Protein AF-A0A369CL70-F1 (afdb_monomer)

InterPro domains:
  IPR011922 Cell division protein FtsL [MF_00910] (27-110)
  IPR011922 Cell division protein FtsL [PF04999] (31-111)
  IPR011922 Cell division protein FtsL [PTHR37479] (31-111)
  IPR011922 Cell division protein FtsL [TIGR02209] (33-110)

Organism: NCBI:txid547122

Foldseek 3Di:
DDDDPDDDDDPPPDPPPPPPPPCDPVNVVVVVVVVVVVVVVVVVVVVVVVVVVVVVVVVVVVVVVVVVVVVVVVVVVVVCVVVPDPDPVVVCCCVVVVDDDDDPVPDDDDDD

Radius of gyration: 47.5 Å; Cα contacts (8 Å, |Δi|>4): 8; chains: 1; bounding box: 101×62×121 Å

Mean predicted aligned error: 17.78 Å

Structure (mmCIF, N/CA/C/O backbone):
data_AF-A0A369CL70-F1
#
_entry.id   AF-A0A369CL70-F1
#
loop_
_atom_site.group_PDB
_atom_site.id
_atom_site.type_symbol
_atom_site.label_atom_id
_atom_site.label_alt_id
_atom_site.label_comp_id
_atom_site.label_asym_id
_atom_site.label_entity_id
_atom_site.label_seq_id
_atom_site.pdbx_PDB_ins_code
_atom_site.Cartn_x
_atom_site.Cartn_y
_atom_site.Cartn_z
_atom_site.occupancy
_atom_site.B_iso_or_equiv
_atom_site.auth_seq_id
_atom_site.auth_comp_id
_atom_site.auth_asym_id
_atom_site.auth_atom_id
_atom_site.pdbx_PDB_model_num
ATOM 1 N N . MET A 1 1 ? 69.155 44.395 -52.660 1.00 48.06 1 MET A N 1
ATOM 2 C CA . MET A 1 1 ? 69.197 44.007 -51.232 1.00 48.06 1 MET A CA 1
ATOM 3 C C . MET A 1 1 ? 67.823 44.271 -50.636 1.00 48.06 1 MET A C 1
ATOM 5 O O . MET A 1 1 ? 67.366 45.396 -50.705 1.00 48.06 1 MET A O 1
ATOM 9 N N . SER A 1 2 ? 67.074 43.197 -50.362 1.00 53.25 2 SER A N 1
ATOM 10 C CA . SER A 1 2 ? 66.634 42.803 -49.006 1.00 53.25 2 SER A CA 1
ATOM 11 C C . SER A 1 2 ? 65.573 43.763 -48.443 1.00 53.25 2 SER A C 1
ATOM 13 O O . SER A 1 2 ? 65.897 44.876 -48.062 1.00 53.25 2 SER A O 1
ATOM 15 N N . GLY A 1 3 ? 64.278 43.449 -48.519 1.00 56.53 3 GLY A N 1
ATOM 16 C CA . GLY A 1 3 ? 63.631 42.458 -47.648 1.00 56.53 3 GLY A CA 1
ATOM 17 C C . GLY A 1 3 ? 63.265 43.132 -46.317 1.00 56.53 3 GLY A C 1
ATOM 18 O O . GLY A 1 3 ? 64.143 43.356 -45.495 1.00 56.53 3 GLY A O 1
ATOM 19 N N . ARG A 1 4 ? 62.015 43.555 -46.108 1.00 62.41 4 ARG A N 1
ATOM 20 C CA . ARG A 1 4 ? 61.068 42.840 -45.236 1.00 62.41 4 ARG A CA 1
ATOM 21 C C . ARG A 1 4 ? 59.677 43.462 -45.348 1.00 62.41 4 ARG A C 1
ATOM 23 O O . ARG A 1 4 ? 59.490 44.625 -45.010 1.00 62.41 4 ARG A O 1
ATOM 30 N N . GLY A 1 5 ? 58.717 42.669 -45.808 1.00 62.69 5 GLY A N 1
ATOM 31 C CA . GLY A 1 5 ? 57.318 42.838 -45.446 1.00 62.69 5 GLY A CA 1
ATOM 32 C C . GLY A 1 5 ? 57.079 41.966 -44.223 1.00 62.69 5 GLY A C 1
ATOM 33 O O . GLY A 1 5 ? 56.971 40.750 -44.360 1.00 62.69 5 GLY A O 1
ATOM 34 N N . ASP A 1 6 ? 57.057 42.569 -43.040 1.00 64.38 6 ASP A N 1
ATOM 35 C CA . ASP A 1 6 ? 56.753 41.859 -41.802 1.00 64.38 6 ASP A CA 1
ATOM 36 C C . ASP A 1 6 ? 55.231 41.855 -41.614 1.00 64.38 6 ASP A C 1
ATOM 38 O O . ASP A 1 6 ? 54.635 42.756 -41.028 1.00 64.38 6 ASP A O 1
ATOM 42 N N . THR A 1 7 ? 54.576 40.851 -42.195 1.00 70.00 7 THR A N 1
ATOM 43 C CA . THR A 1 7 ? 53.166 40.537 -41.937 1.00 70.00 7 THR A CA 1
ATOM 44 C C . THR A 1 7 ? 52.999 39.954 -40.526 1.00 70.00 7 THR A C 1
ATOM 46 O O . THR A 1 7 ? 53.802 39.102 -40.134 1.00 70.00 7 THR A O 1
ATOM 49 N N . PRO A 1 8 ? 51.961 40.348 -39.764 1.00 69.56 8 PRO A N 1
ATOM 50 C CA . PRO A 1 8 ? 51.717 39.829 -38.419 1.00 69.56 8 PRO A CA 1
ATOM 51 C C . PRO A 1 8 ? 51.374 38.327 -38.434 1.00 69.56 8 PRO A C 1
ATOM 53 O O . PRO A 1 8 ? 50.859 37.816 -39.433 1.00 69.56 8 PRO A O 1
ATOM 56 N N . PRO A 1 9 ? 51.633 37.594 -37.334 1.00 69.44 9 PRO A N 1
ATOM 57 C CA . PRO A 1 9 ? 51.452 36.151 -37.297 1.00 69.44 9 PRO A CA 1
ATOM 58 C C . PRO A 1 9 ? 49.972 35.774 -37.401 1.00 69.44 9 PRO A C 1
ATOM 60 O O . PRO A 1 9 ? 49.147 36.115 -36.553 1.00 69.44 9 PRO A O 1
ATOM 63 N N . HIS A 1 10 ? 49.658 34.999 -38.436 1.00 70.12 10 HIS A N 1
ATOM 64 C CA . HIS A 1 10 ? 48.396 34.290 -38.565 1.00 70.12 10 HIS A CA 1
ATOM 65 C C . HIS A 1 10 ? 48.257 33.298 -37.406 1.00 70.12 10 HIS A C 1
ATOM 67 O O . HIS A 1 10 ? 48.919 32.257 -37.365 1.00 70.12 10 HIS A O 1
ATOM 73 N N . VAL A 1 11 ? 47.380 33.628 -36.459 1.00 68.12 11 VAL A N 1
ATOM 74 C CA . VAL A 1 11 ? 46.864 32.703 -35.449 1.00 68.12 11 VAL A CA 1
ATOM 75 C C . VAL A 1 11 ? 46.241 31.513 -36.171 1.00 68.12 11 VAL A C 1
ATOM 77 O O . VAL A 1 11 ? 45.159 31.588 -36.751 1.00 68.12 11 VAL A O 1
ATOM 80 N N . ARG A 1 12 ? 46.979 30.403 -36.181 1.00 68.31 12 ARG A N 1
ATOM 81 C CA . ARG A 1 12 ? 46.560 29.138 -36.770 1.00 68.31 12 ARG A CA 1
ATOM 82 C C . ARG A 1 12 ? 45.488 28.547 -35.857 1.00 68.31 12 ARG A C 1
ATOM 84 O O . ARG A 1 12 ? 45.800 27.904 -34.858 1.00 68.31 12 ARG A O 1
ATOM 91 N N . GLY A 1 13 ? 44.223 28.814 -36.175 1.00 65.62 13 GLY A N 1
ATOM 92 C CA . GLY A 1 13 ? 43.094 28.132 -35.559 1.00 65.62 13 GLY A CA 1
ATOM 93 C C . GLY A 1 13 ? 43.264 26.630 -35.757 1.00 65.62 13 GLY A C 1
ATOM 94 O O . GLY A 1 13 ? 43.203 26.137 -36.882 1.00 65.62 13 GLY A O 1
ATOM 95 N N . ALA A 1 14 ? 43.540 25.908 -34.674 1.00 69.69 14 ALA A N 1
ATOM 96 C CA . ALA A 1 14 ? 43.502 24.459 -34.695 1.00 69.69 14 ALA A CA 1
ATOM 97 C C . ALA A 1 14 ? 42.069 24.033 -35.053 1.00 69.69 14 ALA A C 1
ATOM 99 O O . ALA A 1 14 ? 41.127 24.508 -34.406 1.00 69.69 14 ALA A O 1
ATOM 100 N N . PRO A 1 15 ? 41.862 23.148 -36.040 1.00 61.56 15 PRO A N 1
ATOM 101 C CA . PRO A 1 15 ? 40.566 22.527 -36.209 1.00 61.56 15 PRO A CA 1
ATOM 102 C C . PRO A 1 15 ? 40.318 21.687 -34.955 1.00 61.56 15 PRO A C 1
ATOM 104 O O . PRO A 1 15 ? 40.920 20.630 -34.765 1.00 61.56 15 PRO A O 1
ATOM 107 N N . ARG A 1 16 ? 39.446 22.173 -34.061 1.00 65.12 16 ARG A N 1
ATOM 108 C CA . ARG A 1 16 ? 38.798 21.322 -33.064 1.00 65.12 16 ARG A CA 1
ATOM 109 C C . ARG A 1 16 ? 38.035 20.284 -33.869 1.00 65.12 16 ARG A C 1
ATOM 111 O O . ARG A 1 16 ? 36.936 20.551 -34.343 1.00 65.12 16 ARG A O 1
ATOM 118 N N . ALA A 1 17 ? 38.656 19.126 -34.067 1.00 61.62 17 ALA A N 1
ATOM 119 C CA . ALA A 1 17 ? 37.975 17.936 -34.519 1.00 61.62 17 ALA A CA 1
ATOM 120 C C . ALA A 1 17 ? 36.868 17.678 -33.497 1.00 61.62 17 ALA A C 1
ATOM 122 O O . ALA A 1 17 ? 37.105 17.135 -32.417 1.00 61.62 17 ALA A O 1
ATOM 123 N N . ALA A 1 18 ? 35.664 18.148 -33.816 1.00 61.09 18 ALA A N 1
ATOM 124 C CA . ALA A 1 18 ? 34.450 17.632 -33.242 1.00 61.09 18 ALA A CA 1
ATOM 125 C C . ALA A 1 18 ? 34.475 16.148 -33.596 1.00 61.09 18 ALA A C 1
ATOM 127 O O . ALA A 1 18 ? 34.149 15.760 -34.717 1.00 61.09 18 ALA A O 1
ATOM 128 N N . ARG A 1 19 ? 34.987 15.327 -32.673 1.00 66.25 19 ARG A N 1
ATOM 129 C CA . ARG A 1 19 ? 34.752 13.892 -32.690 1.00 66.25 19 ARG A CA 1
ATOM 130 C C . ARG A 1 19 ? 33.240 13.776 -32.671 1.00 66.25 19 ARG A C 1
ATOM 132 O O . ARG A 1 19 ? 32.620 13.951 -31.625 1.00 66.25 19 ARG A O 1
ATOM 139 N N . GLY A 1 20 ? 32.661 13.600 -33.859 1.00 59.81 20 GLY A N 1
ATOM 140 C CA . GLY A 1 20 ? 31.275 13.210 -33.998 1.00 59.81 20 GLY A CA 1
ATOM 141 C C . GLY A 1 20 ? 31.072 12.053 -33.040 1.00 59.81 20 GLY A C 1
ATOM 142 O O . GLY A 1 20 ? 31.939 11.181 -32.938 1.00 59.81 20 GLY A O 1
ATOM 143 N N . ILE A 1 21 ? 29.990 12.117 -32.275 1.00 65.88 21 ILE A N 1
ATOM 144 C CA . ILE A 1 21 ? 29.593 11.069 -31.347 1.00 65.88 21 ILE A CA 1
ATOM 145 C C . ILE A 1 21 ? 29.226 9.858 -32.212 1.00 65.88 21 ILE A C 1
ATOM 147 O O . ILE A 1 21 ? 28.065 9.609 -32.516 1.00 65.88 21 ILE A O 1
ATOM 151 N N . GLY A 1 22 ? 30.232 9.160 -32.726 1.00 61.12 22 GLY A N 1
ATOM 152 C CA . GLY A 1 22 ? 30.067 7.910 -33.431 1.00 61.12 22 GLY A CA 1
ATOM 153 C C . GLY A 1 22 ? 29.794 6.872 -32.369 1.00 61.12 22 GLY A C 1
ATOM 154 O O . GLY A 1 22 ? 30.733 6.211 -31.941 1.00 61.12 22 GLY A O 1
ATOM 155 N N . LEU A 1 23 ? 28.540 6.780 -31.907 1.00 67.31 23 LEU A N 1
ATOM 156 C CA . LEU A 1 23 ? 28.125 5.675 -31.053 1.00 67.31 23 LEU A CA 1
ATOM 157 C C . LEU A 1 23 ? 28.437 4.393 -31.814 1.00 67.31 23 LEU A C 1
ATOM 159 O O . LEU A 1 23 ? 27.826 4.086 -32.843 1.00 67.31 23 LEU A O 1
ATOM 163 N N . THR A 1 24 ? 29.408 3.643 -31.313 1.00 83.44 24 THR A N 1
ATOM 164 C CA . THR A 1 24 ? 29.634 2.293 -31.804 1.00 83.44 24 THR A CA 1
ATOM 165 C C . THR A 1 24 ? 28.385 1.464 -31.485 1.00 83.44 24 THR A C 1
ATOM 167 O O . THR A 1 24 ? 27.704 1.700 -30.484 1.00 83.44 24 THR A O 1
ATOM 170 N N . ARG A 1 25 ? 28.032 0.484 -32.332 1.00 84.88 25 ARG A N 1
ATOM 171 C CA . ARG A 1 25 ? 26.818 -0.338 -32.119 1.00 84.88 25 ARG A CA 1
ATOM 172 C C . ARG A 1 25 ? 26.774 -0.962 -30.714 1.00 84.88 25 ARG A C 1
ATOM 174 O O . ARG A 1 25 ? 25.694 -1.107 -30.155 1.00 84.88 25 ARG A O 1
ATOM 181 N N . ALA A 1 26 ? 27.936 -1.277 -30.139 1.00 85.12 26 ALA A N 1
ATOM 182 C CA . ALA A 1 26 ? 28.068 -1.797 -28.781 1.00 85.12 26 ALA A CA 1
ATOM 183 C C . ALA A 1 26 ? 27.656 -0.777 -27.699 1.00 85.12 26 ALA A C 1
ATOM 185 O O . ALA A 1 26 ? 26.926 -1.132 -26.776 1.00 85.12 26 ALA A O 1
ATOM 186 N N . GLU A 1 27 ? 28.052 0.492 -27.831 1.00 88.75 27 GLU A N 1
ATOM 187 C CA . GLU A 1 27 ? 27.660 1.558 -26.896 1.00 88.75 27 GLU A CA 1
ATOM 188 C C . GLU A 1 27 ? 26.156 1.832 -26.957 1.00 88.75 27 GLU A C 1
ATOM 190 O O . GLU A 1 27 ? 25.510 1.967 -25.919 1.00 88.75 27 GLU A O 1
ATOM 195 N N . ALA A 1 28 ? 25.575 1.842 -28.161 1.00 89.12 28 ALA A N 1
ATOM 196 C CA . ALA A 1 28 ? 24.135 2.023 -28.333 1.00 89.12 28 ALA A CA 1
ATOM 197 C C . ALA A 1 28 ? 23.327 0.897 -27.661 1.00 89.12 28 ALA A C 1
ATOM 199 O O . ALA A 1 28 ? 22.310 1.165 -27.016 1.00 89.12 28 ALA A O 1
ATOM 200 N N . ILE A 1 29 ? 23.795 -0.354 -27.746 1.00 93.75 29 ILE A N 1
ATOM 201 C CA . ILE A 1 29 ? 23.169 -1.489 -27.051 1.00 93.75 29 ILE A CA 1
ATOM 202 C C . ILE A 1 29 ? 23.279 -1.305 -25.535 1.00 93.75 29 ILE A C 1
ATOM 204 O O . ILE A 1 29 ? 22.276 -1.440 -24.836 1.00 93.75 29 ILE A O 1
ATOM 208 N N . GLY A 1 30 ? 24.460 -0.937 -25.029 1.00 95.81 30 GLY A N 1
ATOM 209 C CA . GLY A 1 30 ? 24.680 -0.705 -23.600 1.00 95.81 30 GLY A CA 1
ATOM 210 C C . GLY A 1 30 ? 23.754 0.369 -23.022 1.00 95.81 30 GLY A C 1
ATOM 211 O O . GLY A 1 30 ? 23.095 0.137 -22.008 1.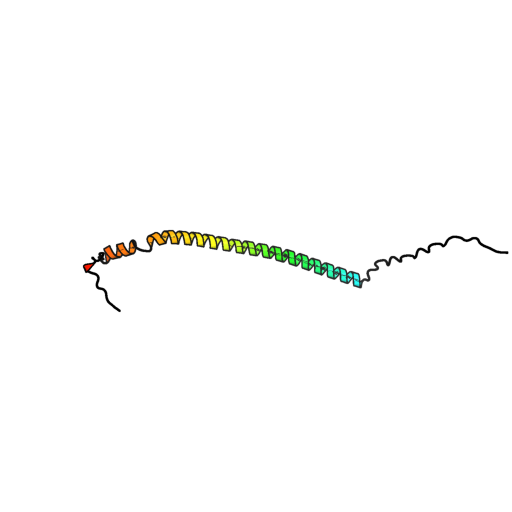00 95.81 30 GLY A O 1
ATOM 212 N N . VAL A 1 31 ? 23.632 1.512 -23.704 1.00 94.75 31 VAL A N 1
ATOM 213 C CA . VAL A 1 31 ? 22.716 2.595 -23.308 1.00 94.75 31 VAL A CA 1
ATOM 214 C C . VAL A 1 31 ? 21.265 2.123 -23.330 1.00 94.75 31 VAL A C 1
ATOM 216 O O . VAL A 1 31 ? 20.526 2.392 -22.387 1.00 94.75 31 VAL A O 1
ATOM 219 N N . THR A 1 32 ? 20.859 1.382 -24.363 1.00 95.56 32 THR A N 1
ATOM 220 C CA . THR A 1 32 ? 19.485 0.866 -24.476 1.00 95.56 32 THR A CA 1
ATOM 221 C C . THR A 1 32 ? 19.146 -0.092 -23.333 1.00 95.56 32 THR A C 1
ATOM 223 O O . THR A 1 32 ? 18.078 0.016 -22.733 1.00 95.56 32 THR A O 1
ATOM 226 N N . VAL A 1 33 ? 20.066 -0.997 -22.985 1.00 97.06 33 V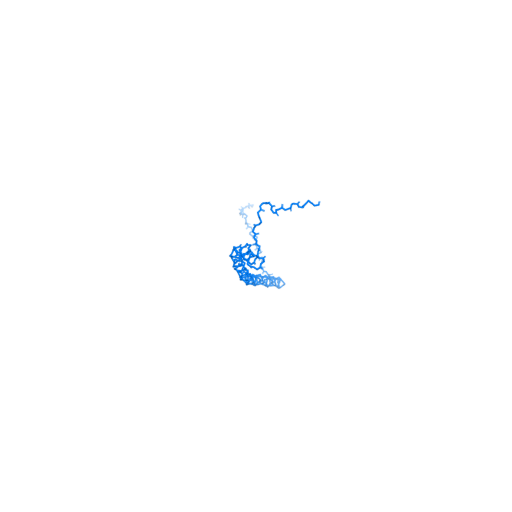AL A N 1
ATOM 227 C CA . VAL A 1 33 ? 19.896 -1.944 -21.873 1.00 97.06 33 VAL A CA 1
ATOM 228 C C . VAL A 1 33 ? 19.795 -1.209 -20.538 1.00 97.06 33 VAL A C 1
ATOM 230 O O . VAL A 1 33 ? 18.894 -1.499 -19.752 1.00 97.06 33 VAL A O 1
ATOM 233 N N . LEU A 1 34 ? 20.659 -0.219 -20.293 1.00 97.69 34 LEU A N 1
ATOM 234 C CA . LEU A 1 34 ? 20.598 0.616 -19.088 1.00 97.69 34 LEU A CA 1
ATOM 235 C C . LEU A 1 34 ? 19.275 1.382 -18.982 1.00 97.69 34 LEU A C 1
ATOM 237 O O . LEU A 1 34 ? 18.680 1.430 -17.906 1.00 97.69 34 LEU A O 1
ATOM 241 N N . LEU A 1 35 ? 18.787 1.938 -20.093 1.00 97.88 35 LEU A N 1
ATOM 242 C CA . LEU A 1 35 ? 17.487 2.608 -20.152 1.00 97.88 35 LEU A CA 1
ATOM 243 C C . LEU A 1 35 ? 16.348 1.643 -19.816 1.00 97.88 35 LEU A C 1
ATOM 245 O O . LEU A 1 35 ? 15.484 1.973 -19.006 1.00 97.88 35 LEU A O 1
ATOM 249 N N . ALA A 1 36 ? 16.369 0.436 -20.383 1.00 98.12 36 ALA A N 1
ATOM 250 C CA . ALA A 1 36 ? 15.376 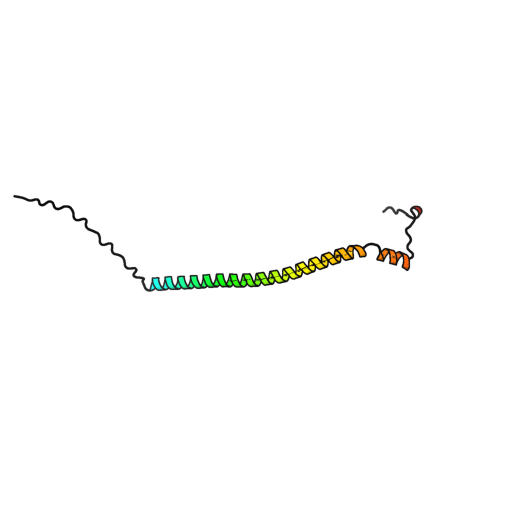-0.589 -20.087 1.00 98.12 36 ALA A CA 1
ATOM 251 C C . ALA A 1 36 ? 15.397 -0.991 -18.602 1.00 98.12 36 ALA A C 1
ATOM 253 O O . ALA A 1 36 ? 14.348 -1.020 -17.962 1.00 98.12 36 ALA A O 1
ATOM 254 N N . LEU A 1 37 ? 16.581 -1.226 -18.028 1.00 98.25 37 LEU A N 1
ATOM 255 C CA . LEU A 1 37 ? 16.758 -1.517 -16.599 1.00 98.25 37 LEU A CA 1
ATOM 256 C C . LEU A 1 37 ? 16.215 -0.392 -15.712 1.00 98.25 37 LEU A C 1
ATOM 258 O O . LEU A 1 37 ? 15.523 -0.659 -14.729 1.00 98.25 37 LEU A O 1
ATOM 262 N N . LEU A 1 38 ? 16.491 0.864 -16.070 1.00 98.12 38 LEU A N 1
ATOM 263 C CA . LEU A 1 38 ? 15.998 2.026 -15.337 1.00 98.12 38 LEU A CA 1
ATOM 264 C C . LEU A 1 38 ? 14.468 2.107 -15.373 1.00 98.12 38 LEU A C 1
ATOM 266 O O . LEU A 1 38 ? 13.846 2.337 -14.338 1.00 98.12 38 LEU A O 1
ATOM 270 N N . LEU A 1 39 ? 13.857 1.882 -16.539 1.00 98.19 39 LEU A N 1
ATOM 271 C CA . LEU A 1 39 ? 12.401 1.879 -16.691 1.00 98.19 39 LEU A CA 1
ATOM 272 C C . LEU A 1 39 ? 11.752 0.753 -15.883 1.00 98.19 39 LEU A C 1
ATOM 274 O O . LEU A 1 39 ? 10.777 0.999 -15.174 1.00 98.19 39 LEU A O 1
ATOM 278 N N . VAL A 1 40 ? 12.314 -0.457 -15.937 1.00 98.12 40 VAL A N 1
ATOM 279 C CA . VAL A 1 40 ? 11.842 -1.601 -15.141 1.00 98.12 40 VAL A CA 1
ATOM 280 C C . VAL A 1 40 ? 11.941 -1.297 -13.647 1.00 98.12 40 VAL A C 1
ATOM 282 O O . VAL A 1 40 ? 10.984 -1.535 -12.912 1.00 98.12 40 VAL A O 1
ATOM 285 N N . SER A 1 41 ? 13.053 -0.711 -13.198 1.00 97.81 41 SER A N 1
ATOM 286 C CA . SER A 1 41 ? 13.229 -0.287 -11.806 1.00 97.81 41 SER A CA 1
ATOM 287 C C . SER A 1 41 ? 12.189 0.762 -11.397 1.00 97.81 41 SER A C 1
ATOM 289 O O . SER A 1 41 ? 11.504 0.599 -10.387 1.00 97.81 41 SER A O 1
ATOM 291 N N . ALA A 1 42 ? 11.989 1.800 -12.215 1.00 97.00 42 ALA A N 1
ATOM 292 C CA . ALA A 1 42 ? 11.023 2.862 -11.942 1.00 97.00 42 ALA A CA 1
ATOM 293 C C . ALA A 1 42 ? 9.581 2.332 -11.849 1.00 97.00 42 ALA A C 1
ATOM 295 O O . ALA A 1 42 ? 8.858 2.658 -10.903 1.00 97.00 42 ALA A O 1
ATOM 296 N N . LEU A 1 43 ? 9.177 1.471 -12.789 1.00 97.44 43 LEU A N 1
ATOM 297 C CA . LEU A 1 43 ? 7.878 0.792 -12.774 1.00 97.44 43 LEU A CA 1
ATOM 298 C C . LEU A 1 43 ? 7.732 -0.112 -11.546 1.00 97.44 43 LEU A C 1
ATOM 300 O O . LEU A 1 43 ? 6.694 -0.080 -10.886 1.00 97.44 43 LEU A O 1
ATOM 304 N N . GLY A 1 44 ? 8.776 -0.868 -11.200 1.00 96.75 44 GLY A N 1
ATOM 305 C CA . GLY A 1 44 ? 8.797 -1.730 -10.020 1.00 96.75 44 GLY A CA 1
ATOM 306 C C . GLY A 1 44 ? 8.596 -0.951 -8.719 1.00 96.75 44 GLY A C 1
ATOM 307 O O . GLY A 1 44 ? 7.766 -1.327 -7.891 1.00 96.75 44 GLY A O 1
ATOM 308 N N . VAL A 1 45 ? 9.286 0.181 -8.558 1.00 96.44 45 VAL A N 1
ATOM 309 C CA . VAL A 1 45 ? 9.125 1.065 -7.392 1.00 96.44 45 VAL A CA 1
ATOM 310 C C . VAL A 1 45 ? 7.716 1.660 -7.338 1.00 96.44 45 VAL A C 1
ATOM 312 O O . VAL A 1 45 ? 7.086 1.654 -6.278 1.00 96.44 45 VAL A O 1
ATOM 315 N N . ALA A 1 46 ? 7.191 2.144 -8.467 1.00 95.06 46 ALA A N 1
ATOM 316 C CA . ALA A 1 46 ?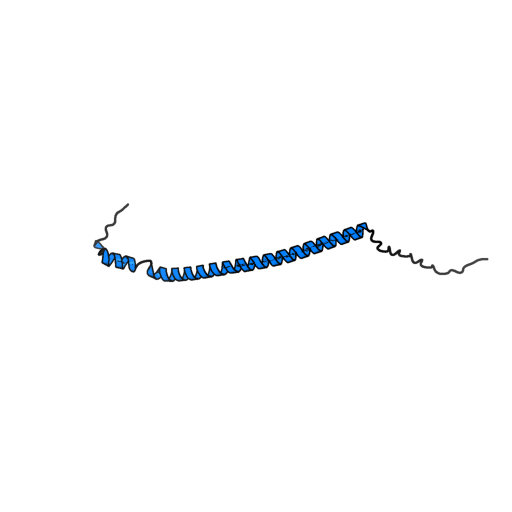 5.839 2.697 -8.536 1.00 95.06 46 ALA A CA 1
ATOM 317 C C . ALA A 1 46 ? 4.772 1.648 -8.178 1.00 95.06 46 ALA A C 1
ATOM 319 O O . ALA A 1 46 ? 3.862 1.929 -7.392 1.00 95.06 46 ALA A O 1
ATOM 320 N N . TYR A 1 47 ? 4.920 0.428 -8.698 1.00 95.19 47 TYR A N 1
ATOM 321 C CA . TYR A 1 47 ? 4.036 -0.694 -8.401 1.00 95.19 47 TYR A CA 1
ATOM 322 C C . TYR A 1 47 ? 4.097 -1.088 -6.923 1.00 95.19 47 TYR A C 1
ATOM 324 O O . TYR A 1 47 ? 3.062 -1.152 -6.261 1.00 95.19 47 TYR A O 1
ATOM 332 N N . SER A 1 48 ? 5.306 -1.257 -6.378 1.00 92.50 48 SER A N 1
ATOM 333 C CA . SER A 1 48 ? 5.517 -1.561 -4.959 1.00 92.50 48 SER A CA 1
ATOM 334 C C . SER A 1 48 ? 4.854 -0.515 -4.058 1.00 92.50 48 SER A C 1
ATOM 336 O O . SER A 1 48 ? 4.119 -0.854 -3.130 1.00 92.50 48 SER A O 1
ATOM 338 N N . LYS A 1 49 ? 4.995 0.773 -4.392 1.00 92.88 49 LYS A N 1
ATOM 339 C CA . LYS A 1 49 ? 4.346 1.862 -3.654 1.00 92.88 49 LYS A CA 1
ATOM 340 C C . LYS A 1 49 ? 2.818 1.807 -3.734 1.00 92.88 49 LYS A C 1
ATOM 342 O O . LYS A 1 49 ? 2.149 2.091 -2.739 1.00 92.88 49 LYS A O 1
ATOM 347 N N . HIS A 1 50 ? 2.255 1.454 -4.891 1.00 92.31 50 HIS A N 1
ATOM 348 C CA . HIS A 1 50 ? 0.807 1.305 -5.049 1.00 92.31 50 HIS A CA 1
ATOM 349 C C . HIS A 1 50 ? 0.260 0.145 -4.208 1.00 92.31 50 HIS A C 1
ATOM 351 O O . HIS A 1 50 ? -0.711 0.324 -3.471 1.00 92.31 50 HIS A O 1
ATOM 357 N N . VAL A 1 51 ? 0.915 -1.017 -4.271 1.00 91.25 51 VAL A N 1
ATOM 358 C CA . VAL A 1 51 ? 0.554 -2.205 -3.484 1.00 91.25 51 VAL A CA 1
ATOM 359 C C . VAL A 1 51 ? 0.666 -1.908 -1.991 1.00 91.25 51 VAL A C 1
ATOM 361 O O . VAL A 1 51 ? -0.284 -2.137 -1.248 1.00 91.25 51 VAL A O 1
ATOM 364 N N . SER A 1 52 ? 1.771 -1.299 -1.561 1.00 89.19 52 SER A N 1
ATOM 365 C CA . SER A 1 52 ? 1.993 -0.929 -0.162 1.00 89.19 52 SER A CA 1
ATOM 366 C C . SER A 1 52 ? 0.898 0.005 0.365 1.00 89.19 52 SER A C 1
ATOM 368 O O . SER A 1 52 ? 0.368 -0.216 1.452 1.00 89.19 52 SER A O 1
ATOM 370 N N . ARG A 1 53 ? 0.461 0.990 -0.436 1.00 90.75 53 ARG A N 1
ATOM 371 C CA . ARG A 1 53 ? -0.659 1.867 -0.064 1.00 90.75 53 ARG A CA 1
ATOM 372 C C . ARG A 1 53 ? -1.973 1.099 0.099 1.00 90.75 53 ARG A C 1
ATOM 374 O O . ARG A 1 53 ? -2.714 1.400 1.028 1.00 90.75 53 ARG A O 1
ATOM 381 N N . ARG A 1 54 ? -2.272 0.133 -0.778 1.00 91.31 54 ARG A N 1
ATOM 382 C CA . ARG A 1 54 ? -3.489 -0.691 -0.667 1.00 91.31 54 ARG A CA 1
ATOM 383 C C . ARG A 1 54 ? -3.487 -1.533 0.608 1.00 91.31 54 ARG A C 1
ATOM 385 O O . ARG A 1 54 ? -4.437 -1.434 1.376 1.00 91.31 54 ARG A O 1
ATOM 392 N N . LEU A 1 55 ? -2.404 -2.273 0.858 1.00 88.44 55 LEU A N 1
ATOM 393 C CA . LEU A 1 55 ? -2.266 -3.094 2.068 1.00 88.44 55 LEU A CA 1
ATOM 394 C C . LEU A 1 55 ? -2.350 -2.240 3.338 1.00 88.44 55 LEU A C 1
ATOM 396 O O . LEU A 1 55 ? -2.972 -2.637 4.317 1.00 88.44 55 LEU A O 1
ATOM 400 N N . PHE A 1 56 ? -1.764 -1.041 3.317 1.00 90.56 56 PHE A N 1
ATOM 401 C CA . PHE A 1 56 ? -1.832 -0.128 4.453 1.00 90.56 56 PHE A CA 1
ATOM 402 C C . PHE A 1 56 ? -3.265 0.332 4.750 1.00 90.56 56 PHE A C 1
ATOM 404 O O . PHE A 1 56 ? -3.661 0.391 5.911 1.00 90.56 56 PHE A O 1
ATOM 411 N N . VAL A 1 57 ? -4.060 0.642 3.720 1.00 92.12 57 VAL A N 1
ATOM 412 C CA . VAL A 1 57 ? -5.468 1.039 3.895 1.00 92.12 57 VAL A CA 1
ATOM 413 C C . VAL A 1 57 ? -6.299 -0.106 4.472 1.00 92.12 57 VAL A C 1
ATOM 415 O O . VAL A 1 57 ? -7.116 0.132 5.358 1.00 92.12 57 VAL A O 1
ATOM 418 N N . GLU A 1 58 ? -6.073 -1.332 4.005 1.00 91.06 58 GLU A N 1
ATOM 419 C CA . GLU A 1 58 ? -6.749 -2.524 4.521 1.00 91.06 58 GLU A CA 1
ATOM 420 C C . GLU A 1 58 ? -6.413 -2.769 5.996 1.00 91.06 58 GLU A C 1
ATOM 422 O O . GLU A 1 58 ? -7.317 -2.894 6.824 1.00 91.06 58 GLU A O 1
ATOM 427 N N . LEU A 1 59 ? -5.124 -2.713 6.346 1.00 93.88 59 LEU A N 1
ATOM 428 C CA . LEU A 1 59 ? -4.662 -2.825 7.729 1.00 93.88 59 LEU A CA 1
ATOM 429 C C . LEU A 1 59 ? -5.291 -1.749 8.624 1.00 93.88 59 LEU A C 1
ATOM 431 O O . LEU A 1 59 ? -5.792 -2.047 9.705 1.00 93.88 59 LEU A O 1
ATOM 435 N N . GLN A 1 60 ? -5.310 -0.499 8.159 1.00 90.69 60 GLN A N 1
ATOM 436 C CA . GLN A 1 60 ? -5.953 0.603 8.873 1.00 90.69 60 GLN A CA 1
ATOM 437 C C . GLN A 1 60 ? -7.461 0.378 9.052 1.00 90.69 60 GLN A C 1
ATOM 439 O O . GLN A 1 60 ? -8.028 0.827 10.042 1.00 90.69 60 GLN A O 1
ATOM 444 N N . GLY A 1 61 ? -8.129 -0.277 8.101 1.00 92.06 61 GLY A N 1
ATOM 445 C CA . GLY A 1 61 ? -9.539 -0.646 8.212 1.00 92.06 61 GLY A CA 1
ATOM 446 C C . GLY A 1 61 ? -9.784 -1.620 9.361 1.00 92.06 61 GLY A C 1
ATOM 447 O O . GLY A 1 61 ? -10.595 -1.331 10.238 1.00 92.06 61 GLY A O 1
ATOM 448 N N . LEU A 1 62 ? -9.038 -2.726 9.390 1.00 91.69 62 LEU A N 1
ATOM 449 C CA . LEU A 1 62 ? -9.126 -3.719 10.466 1.00 91.69 62 LEU A CA 1
ATOM 450 C C . LEU A 1 62 ? -8.792 -3.118 11.835 1.00 91.69 62 LEU A C 1
ATOM 452 O O . LEU A 1 62 ? -9.503 -3.380 12.803 1.00 91.69 62 LEU A O 1
A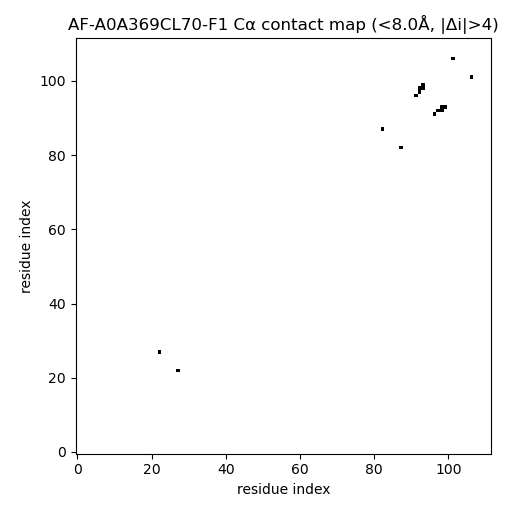TOM 456 N N . GLN A 1 63 ? -7.757 -2.278 11.907 1.00 92.00 63 GLN A N 1
ATOM 457 C CA . GLN A 1 63 ? -7.362 -1.634 13.158 1.00 92.00 63 GLN A CA 1
ATOM 458 C C . GLN A 1 63 ? -8.483 -0.753 13.721 1.00 92.00 63 GLN A C 1
ATOM 460 O O . GLN A 1 63 ? -8.790 -0.843 14.902 1.00 92.00 63 GLN A O 1
ATOM 465 N N . ARG A 1 64 ? -9.170 0.026 12.872 1.00 91.81 64 ARG A N 1
ATOM 466 C CA . ARG A 1 64 ? -10.304 0.855 13.317 1.00 91.81 64 ARG A CA 1
ATOM 467 C C . ARG A 1 64 ? -11.437 0.029 13.915 1.00 91.81 64 ARG A C 1
ATOM 469 O O . ARG A 1 64 ? -12.026 0.451 14.901 1.00 91.81 64 ARG A O 1
ATOM 476 N N . VAL A 1 65 ? -11.746 -1.127 13.326 1.00 91.12 65 VAL A N 1
ATOM 477 C CA . VAL A 1 65 ? -12.786 -2.022 13.858 1.00 91.12 65 VAL A CA 1
ATOM 478 C C . VAL A 1 65 ? -12.374 -2.560 15.225 1.00 91.12 65 VAL A C 1
ATOM 480 O O . VAL A 1 65 ? -13.180 -2.565 16.150 1.00 91.12 65 VAL A O 1
ATOM 483 N N . HIS A 1 66 ? -11.116 -2.981 15.366 1.00 92.25 66 HIS A N 1
ATOM 484 C CA . HIS A 1 66 ? -10.582 -3.443 16.644 1.00 92.25 66 HIS A CA 1
ATOM 485 C C . HIS A 1 66 ? -10.640 -2.352 17.724 1.00 92.25 66 HIS A C 1
ATOM 487 O O . HIS A 1 66 ? -11.056 -2.619 18.854 1.00 92.25 66 HIS A O 1
ATOM 493 N N . ASP A 1 67 ? -10.251 -1.125 17.379 1.00 90.06 67 ASP A N 1
ATOM 494 C CA . ASP A 1 67 ? -10.245 0.008 18.304 1.00 90.06 67 ASP A CA 1
ATOM 495 C C . ASP A 1 67 ? -11.676 0.357 18.756 1.00 90.06 67 ASP A C 1
ATOM 497 O O . ASP A 1 67 ? -11.918 0.479 19.955 1.00 90.06 67 ASP A O 1
ATOM 501 N N . GLN A 1 68 ? -12.646 0.389 17.831 1.00 93.19 68 GLN A N 1
ATOM 502 C CA . GLN A 1 68 ? -14.068 0.587 18.158 1.00 93.19 68 GLN A CA 1
ATOM 503 C C . GLN A 1 68 ? -14.593 -0.477 19.125 1.00 93.19 68 GLN A C 1
ATOM 505 O O . GLN A 1 68 ? -15.219 -0.153 20.131 1.00 93.19 68 GLN A O 1
ATOM 510 N N . LEU A 1 69 ? -14.299 -1.751 18.856 1.00 93.00 69 LEU A N 1
ATOM 511 C CA . LEU A 1 69 ? -14.734 -2.844 19.724 1.00 93.00 69 LEU A CA 1
ATOM 512 C C . LEU A 1 69 ? -14.106 -2.751 21.121 1.00 93.00 69 LEU A C 1
ATOM 514 O O . LEU A 1 69 ? -14.739 -3.108 22.112 1.00 93.00 69 LEU A O 1
ATOM 518 N N . SER A 1 70 ? -12.864 -2.270 21.200 1.00 88.88 70 SER A N 1
ATOM 519 C CA . SER A 1 70 ? -12.149 -2.075 22.463 1.00 88.88 70 SER A CA 1
ATOM 520 C C . SER A 1 70 ? -12.740 -0.924 23.278 1.00 88.88 70 SER A C 1
ATOM 522 O O . SER A 1 70 ? -12.858 -1.041 24.498 1.00 88.88 70 SER A O 1
ATOM 524 N N . GLU A 1 71 ? -13.144 0.164 22.619 1.00 90.31 71 GLU A N 1
ATOM 525 C CA . GLU A 1 71 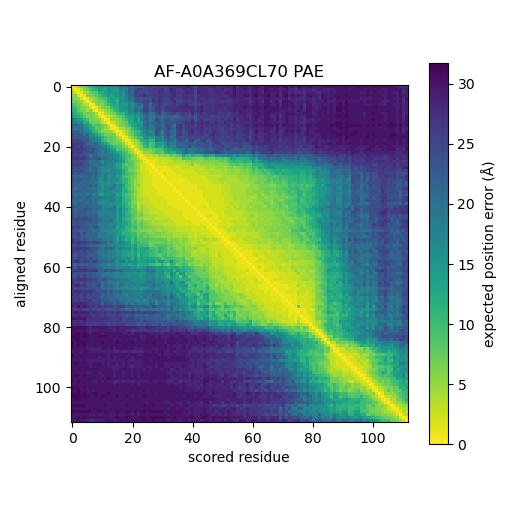? -13.865 1.272 23.252 1.00 90.31 71 GLU A CA 1
ATOM 526 C C . GLU A 1 71 ? -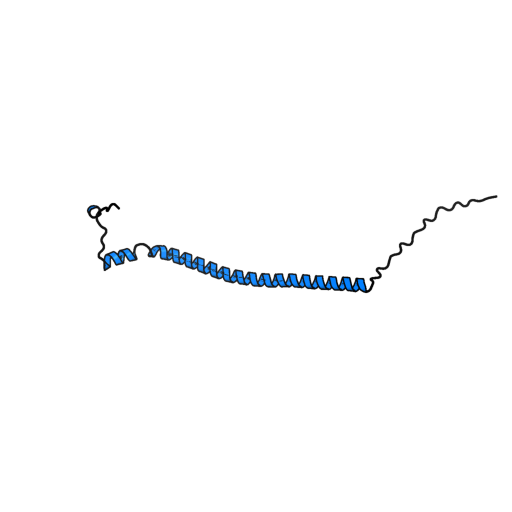15.226 0.819 23.789 1.00 90.31 71 GLU A C 1
ATOM 528 O O . GLU A 1 71 ? -15.526 1.045 24.964 1.00 90.31 71 GLU A O 1
ATOM 533 N N . ASP A 1 72 ? -16.015 0.121 22.968 1.00 90.31 72 ASP A N 1
ATOM 534 C CA . ASP A 1 72 ? -17.319 -0.416 23.367 1.00 90.31 72 ASP A CA 1
ATOM 535 C C . ASP A 1 72 ? -17.184 -1.394 24.536 1.00 90.31 72 ASP A C 1
ATOM 537 O O . ASP A 1 72 ? -17.927 -1.313 25.516 1.00 90.31 72 ASP A O 1
ATOM 541 N N . TRP A 1 73 ? -16.193 -2.286 24.475 1.00 88.06 73 TRP A N 1
ATOM 542 C CA . TRP A 1 73 ? -15.889 -3.203 25.565 1.00 88.06 73 TRP A CA 1
ATOM 543 C C . TRP A 1 73 ? -15.488 -2.460 26.839 1.00 88.06 73 TRP A C 1
ATOM 545 O O . TRP A 1 73 ? -15.988 -2.781 27.914 1.00 88.06 73 TRP A O 1
ATOM 555 N N . GLY A 1 74 ? -14.633 -1.440 26.739 1.00 87.56 74 GLY A N 1
ATOM 556 C CA . GLY A 1 74 ? -14.246 -0.605 27.875 1.00 87.56 74 GLY A CA 1
ATOM 557 C C . GLY A 1 74 ? -15.442 0.112 28.499 1.00 87.56 74 GLY A C 1
ATOM 558 O O . GLY A 1 74 ? -15.589 0.126 29.722 1.00 87.56 74 GLY A O 1
ATOM 559 N N . ARG A 1 75 ? -16.345 0.640 27.668 1.00 88.88 75 ARG A N 1
ATOM 560 C CA . ARG A 1 75 ? -17.594 1.258 28.118 1.00 88.88 75 ARG A CA 1
ATOM 561 C C . ARG A 1 75 ? -18.492 0.253 28.839 1.00 88.88 75 ARG A C 1
ATOM 563 O O . ARG A 1 75 ? -18.950 0.546 29.941 1.00 88.88 75 ARG A O 1
ATOM 570 N N . LEU A 1 76 ? -18.687 -0.936 28.272 1.00 87.06 76 LEU A N 1
ATOM 571 C CA . LEU A 1 76 ? -19.440 -2.022 28.908 1.00 87.06 76 LEU A CA 1
ATOM 572 C C . LEU A 1 76 ? -18.809 -2.448 30.237 1.00 87.06 76 LEU A C 1
ATOM 574 O O . LEU A 1 76 ? -19.521 -2.692 31.207 1.00 87.06 76 LEU A O 1
ATOM 578 N N . LEU A 1 77 ? -17.478 -2.503 30.314 1.00 83.75 77 LEU A N 1
ATOM 579 C CA . LEU A 1 77 ? -16.768 -2.865 31.537 1.00 83.75 77 LEU A CA 1
ATOM 580 C C . LEU A 1 77 ? -16.970 -1.819 32.638 1.00 83.75 77 LEU A C 1
ATOM 582 O O . LEU A 1 77 ? -17.148 -2.179 33.799 1.00 83.75 77 LEU A O 1
ATOM 586 N N . LEU A 1 78 ? -16.991 -0.532 32.284 1.00 82.50 78 LEU A N 1
ATOM 587 C CA . LEU A 1 78 ? -17.315 0.552 33.213 1.00 82.50 78 LEU A CA 1
ATOM 588 C C . LEU A 1 78 ? -18.773 0.459 33.684 1.00 82.50 78 LEU A C 1
ATOM 590 O O . LEU A 1 78 ? -19.029 0.531 34.889 1.00 82.50 78 LEU A O 1
ATOM 594 N N . GLU A 1 79 ? -19.714 0.203 32.770 1.00 82.06 79 GLU A N 1
ATOM 595 C CA . GLU A 1 79 ? -21.122 -0.051 33.106 1.00 82.06 79 GLU A CA 1
ATOM 596 C C . GLU A 1 79 ? -21.254 -1.254 34.065 1.00 82.06 79 GLU A C 1
ATOM 598 O O . GLU A 1 79 ? -21.945 -1.175 35.085 1.00 82.06 79 GLU A O 1
ATOM 603 N N . GLN A 1 80 ? -20.517 -2.340 33.814 1.00 72.69 80 GLN A N 1
ATOM 604 C CA . GLN A 1 80 ? -20.569 -3.569 34.607 1.00 72.69 80 GLN A CA 1
ATOM 605 C C . GLN A 1 80 ? -19.814 -3.477 35.939 1.00 72.69 80 GLN A C 1
ATOM 607 O O . GLN A 1 80 ? -20.240 -4.090 36.919 1.00 72.69 80 GLN A O 1
ATOM 612 N N . SER A 1 81 ? -18.749 -2.677 36.029 1.00 67.06 81 SER A N 1
ATOM 613 C CA . SER A 1 81 ? -18.006 -2.437 37.277 1.00 67.06 81 SER A CA 1
ATOM 614 C C . SER A 1 81 ? -18.882 -1.822 38.376 1.00 67.06 81 SER A C 1
ATOM 616 O O . SER A 1 81 ? -18.618 -2.006 39.562 1.00 67.06 81 SER A O 1
ATOM 618 N N . THR A 1 82 ? -19.995 -1.192 37.986 1.00 61.59 82 THR A N 1
ATOM 619 C CA . THR A 1 82 ? -20.999 -0.649 38.909 1.00 61.59 82 THR A CA 1
ATOM 620 C C . THR A 1 82 ? -21.967 -1.729 39.433 1.00 61.59 82 THR A C 1
ATOM 622 O O . THR A 1 82 ? -22.547 -1.573 40.503 1.00 61.59 82 THR A O 1
ATOM 625 N N . TRP A 1 83 ? -22.114 -2.863 38.733 1.00 56.03 83 TRP A N 1
ATOM 626 C CA . TRP A 1 83 ? -23.061 -3.943 39.070 1.00 56.03 83 TRP A CA 1
ATOM 627 C C . TRP A 1 83 ? -22.387 -5.232 39.573 1.00 56.03 83 TRP A C 1
ATOM 629 O O . TRP A 1 83 ? -23.056 -6.087 40.155 1.00 56.03 83 TRP A O 1
ATOM 639 N N . GLY A 1 84 ? -21.079 -5.391 39.348 1.00 56.00 84 GLY A N 1
ATOM 640 C CA . GLY A 1 84 ? -20.353 -6.642 39.578 1.00 56.00 84 GLY A CA 1
ATOM 641 C C . GLY A 1 84 ? -19.907 -6.913 41.015 1.00 56.00 84 GLY A C 1
ATOM 642 O O . GLY A 1 84 ? -19.704 -8.075 41.354 1.00 56.00 84 GLY A O 1
ATOM 643 N N . THR A 1 85 ? -19.761 -5.898 41.872 1.00 55.00 85 THR A N 1
ATOM 644 C CA . THR A 1 85 ? -18.968 -6.108 43.095 1.00 55.00 85 THR A CA 1
ATOM 645 C C . THR A 1 85 ? -19.801 -6.427 44.338 1.00 55.00 85 THR A C 1
ATOM 647 O O . THR A 1 85 ? -19.460 -7.399 45.004 1.00 55.00 85 THR A O 1
ATOM 650 N N . HIS A 1 86 ? -20.875 -5.708 44.697 1.00 56.81 86 HIS A N 1
ATOM 651 C CA . HIS A 1 86 ? -21.468 -5.891 46.046 1.00 56.81 86 HIS A CA 1
ATOM 652 C C . HIS A 1 86 ? -22.986 -6.144 46.099 1.00 56.81 86 HIS A C 1
ATOM 654 O O . HIS A 1 86 ? -23.409 -7.044 46.816 1.00 56.81 86 HIS A O 1
ATOM 660 N N . GLY A 1 87 ? -23.823 -5.471 45.302 1.00 59.50 87 GLY A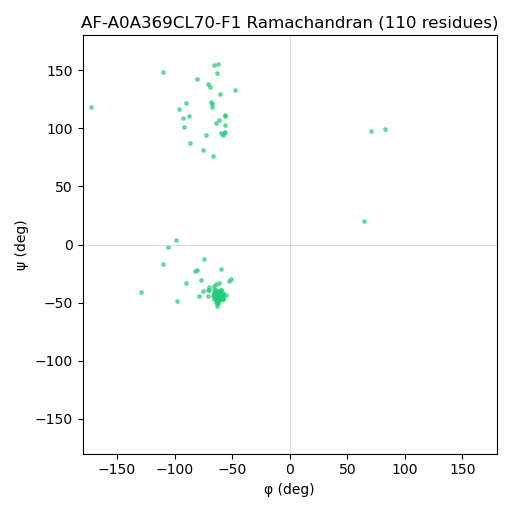 N 1
ATOM 661 C CA . GLY A 1 87 ? -25.281 -5.511 45.526 1.00 59.50 87 GLY A CA 1
ATOM 662 C C . GLY A 1 87 ? -25.964 -6.869 45.296 1.00 59.50 87 GLY A C 1
ATOM 663 O O . GLY A 1 87 ? -26.786 -7.292 46.105 1.00 59.50 87 GLY A O 1
ATOM 664 N N . ARG A 1 88 ? -25.628 -7.582 44.211 1.00 62.59 88 ARG A N 1
ATOM 665 C CA . ARG A 1 88 ? -26.299 -8.854 43.861 1.00 62.59 88 ARG A CA 1
ATOM 666 C C . ARG A 1 88 ? -25.863 -10.031 44.729 1.00 62.59 88 ARG A C 1
ATOM 668 O O . ARG A 1 88 ? -26.700 -10.846 45.093 1.00 62.59 88 ARG A O 1
ATOM 675 N N . VAL A 1 89 ? -24.575 -10.122 45.054 1.00 65.00 89 VAL A N 1
ATOM 676 C CA . VAL A 1 89 ? -24.058 -11.187 45.929 1.00 65.00 89 VAL A CA 1
ATOM 677 C C . VAL A 1 89 ? -24.515 -10.955 47.369 1.00 65.00 89 VAL A C 1
ATOM 679 O O . VAL A 1 89 ? -24.912 -11.907 48.027 1.00 65.00 89 VAL A O 1
ATOM 682 N N . GLU A 1 90 ? -24.537 -9.704 47.842 1.00 65.62 90 GLU A N 1
ATOM 683 C CA . GLU A 1 90 ? -25.044 -9.364 49.177 1.00 65.62 90 GLU A CA 1
ATOM 684 C C . GLU A 1 90 ? -26.552 -9.626 49.306 1.00 65.62 90 GLU A C 1
ATOM 686 O O . GLU A 1 90 ? -26.987 -10.203 50.301 1.00 65.62 90 GLU A O 1
ATOM 691 N N . SER A 1 91 ? -27.347 -9.261 48.293 1.00 67.88 91 SER A N 1
ATOM 692 C CA . SER A 1 91 ? -28.788 -9.544 48.254 1.00 67.88 91 SER A CA 1
ATOM 693 C C . SER A 1 91 ? -29.072 -11.045 48.252 1.00 67.88 91 SER A C 1
ATOM 695 O O . SER A 1 91 ? -29.826 -11.511 49.101 1.00 67.88 91 SER A O 1
ATOM 697 N N . GLU A 1 92 ? -28.424 -11.816 47.375 1.00 69.25 92 GLU A N 1
ATOM 698 C CA . GLU A 1 92 ? -28.605 -13.272 47.314 1.00 69.25 92 GLU A CA 1
ATOM 699 C C . GLU A 1 92 ? -28.086 -13.971 48.587 1.00 69.25 92 GLU A C 1
ATOM 701 O O . GLU A 1 92 ? -28.701 -14.923 49.064 1.00 69.25 92 GLU A O 1
ATOM 706 N N . ALA A 1 93 ? -27.001 -13.488 49.205 1.00 68.56 93 ALA A N 1
ATOM 707 C CA . ALA A 1 93 ? -26.509 -14.017 50.480 1.00 68.56 93 ALA A CA 1
ATOM 708 C C . ALA A 1 93 ? -27.440 -13.684 51.660 1.00 68.56 93 ALA A C 1
ATOM 710 O O . ALA A 1 93 ? -27.637 -14.511 52.552 1.00 68.56 93 ALA A O 1
ATOM 711 N N . ARG A 1 94 ? -28.060 -12.501 51.670 1.00 72.56 94 ARG A N 1
ATOM 712 C CA . ARG A 1 94 ? -29.044 -12.132 52.694 1.00 72.56 94 ARG A CA 1
ATOM 713 C C . ARG A 1 94 ? -30.350 -12.905 52.523 1.00 72.56 94 ARG A C 1
ATOM 715 O O . ARG A 1 94 ? -30.872 -13.415 53.508 1.00 72.56 94 ARG A O 1
ATOM 722 N N . GLU A 1 95 ? -30.857 -13.022 51.297 1.00 73.75 95 GLU A N 1
ATOM 723 C CA . GLU A 1 95 ? -32.147 -13.668 51.022 1.00 73.75 95 GLU A CA 1
ATOM 724 C C . GLU A 1 95 ? -32.075 -15.197 51.035 1.00 73.75 95 GLU A C 1
ATOM 726 O O . GLU A 1 95 ? -32.944 -15.833 51.628 1.00 73.75 95 GLU A O 1
ATOM 731 N N . ARG A 1 96 ? -31.054 -15.814 50.422 1.00 72.88 96 ARG A N 1
ATOM 732 C CA . ARG A 1 96 ? -30.961 -17.285 50.345 1.00 72.88 96 ARG A CA 1
ATOM 733 C C . ARG A 1 96 ? -30.209 -17.922 51.501 1.00 72.88 96 ARG A C 1
ATOM 735 O O . ARG A 1 96 ? -30.525 -19.049 51.870 1.00 72.88 96 ARG A O 1
ATOM 742 N N . LEU A 1 97 ? -29.193 -17.245 52.036 1.00 73.50 97 LEU A N 1
ATOM 743 C CA . LEU A 1 97 ? -28.333 -17.782 53.099 1.00 73.50 97 LEU A CA 1
ATOM 744 C C . LEU A 1 97 ? -28.625 -17.151 54.468 1.00 73.50 97 LEU A C 1
ATOM 746 O O . LEU A 1 97 ? -28.008 -17.547 55.454 1.00 73.50 97 LEU A O 1
ATOM 750 N N . GLY A 1 98 ? -29.553 -16.189 54.549 1.00 72.50 98 GLY A N 1
ATOM 751 C CA . GLY A 1 98 ? -29.923 -15.525 55.801 1.00 72.50 98 GLY A CA 1
ATOM 752 C C . GLY A 1 98 ? -28.787 -14.712 56.427 1.00 72.50 98 GLY A C 1
ATOM 753 O O . GLY A 1 98 ? -28.810 -14.461 57.632 1.00 72.50 98 GLY A O 1
ATOM 754 N N . MET A 1 99 ? -27.763 -14.334 55.650 1.00 73.00 99 MET A N 1
ATOM 755 C CA . MET A 1 99 ? -26.589 -13.654 56.194 1.00 73.00 99 MET A CA 1
ATOM 756 C C . MET A 1 99 ? -26.936 -12.239 56.678 1.00 73.00 99 MET A C 1
ATOM 758 O O . MET A 1 99 ? -27.406 -11.387 55.919 1.00 73.00 99 MET A O 1
ATOM 762 N N . VAL A 1 100 ? -26.653 -11.988 57.956 1.00 72.38 100 VAL A N 1
ATOM 763 C CA . VAL A 1 100 ? -26.748 -10.685 58.628 1.00 72.38 100 VAL A CA 1
ATOM 764 C C . VAL A 1 100 ? -25.352 -10.167 58.955 1.00 72.38 100 VAL A C 1
ATOM 766 O O . VAL A 1 100 ? -24.436 -10.953 59.196 1.00 72.38 100 VAL A O 1
ATOM 769 N N . LEU A 1 101 ? -25.180 -8.843 58.954 1.00 66.81 101 LEU A N 1
ATOM 770 C CA . LEU A 1 101 ? -23.899 -8.230 59.293 1.00 66.81 101 LEU A CA 1
ATOM 771 C C . LEU A 1 101 ? -23.609 -8.484 60.788 1.00 66.81 101 LEU A C 1
ATOM 773 O O . LEU A 1 101 ? -24.419 -8.076 61.623 1.00 66.81 101 LEU A O 1
ATOM 777 N N . PRO A 1 102 ? -22.520 -9.191 61.143 1.00 66.06 102 PRO A N 1
ATOM 778 C CA . PRO A 1 102 ? -22.259 -9.562 62.528 1.00 66.06 102 PRO A CA 1
ATOM 779 C C . PRO A 1 102 ? -21.900 -8.328 63.365 1.00 66.06 102 PRO A C 1
ATOM 781 O O . PRO A 1 102 ? -21.102 -7.489 62.944 1.00 66.06 102 PRO A O 1
ATOM 784 N N . SER A 1 103 ? -22.481 -8.224 64.563 1.00 67.88 103 SER A N 1
ATOM 785 C CA . SER A 1 103 ? -22.109 -7.206 65.553 1.00 67.88 103 SER A CA 1
ATOM 786 C C . SER A 1 103 ? -20.646 -7.379 65.998 1.00 67.88 103 SER A C 1
ATOM 788 O O . SER A 1 103 ? -20.132 -8.499 65.943 1.00 67.88 103 SER A O 1
ATOM 790 N N . PRO A 1 104 ? -19.972 -6.312 66.479 1.00 64.94 104 PRO A N 1
ATOM 791 C CA . PRO A 1 104 ? -18.559 -6.350 66.886 1.00 64.94 104 PRO A CA 1
ATOM 792 C C . PRO A 1 104 ? -18.220 -7.483 67.866 1.00 64.94 104 PRO A C 1
ATOM 794 O O . PRO A 1 104 ? -17.121 -8.031 67.831 1.00 64.94 104 PRO A O 1
ATOM 797 N N . ASP A 1 105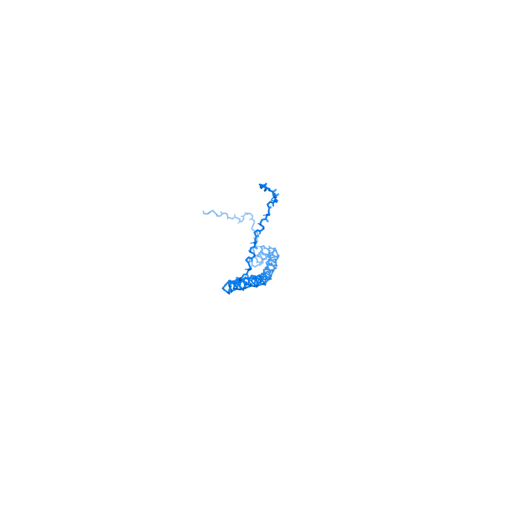 ? -19.194 -7.879 68.682 1.00 66.75 105 ASP A N 1
ATOM 798 C CA . ASP A 1 105 ? -19.070 -8.909 69.715 1.00 66.75 105 ASP A CA 1
ATOM 799 C C . ASP A 1 105 ? -19.019 -10.345 69.154 1.00 66.75 105 ASP A C 1
ATOM 801 O O . ASP A 1 105 ? -18.696 -11.284 69.878 1.00 66.75 105 ASP A O 1
ATOM 805 N N . ALA A 1 106 ? -19.337 -10.535 67.868 1.00 64.19 106 ALA A N 1
ATOM 806 C CA . ALA A 1 106 ? -19.377 -11.838 67.199 1.00 64.19 106 ALA A CA 1
ATOM 807 C C . ALA A 1 106 ? -18.104 -12.153 66.385 1.00 64.19 106 ALA A C 1
ATOM 809 O O . ALA A 1 106 ? -18.037 -13.183 65.711 1.00 64.19 106 ALA A O 1
ATOM 810 N N . VAL A 1 107 ? -17.089 -11.283 66.426 1.00 65.06 107 VAL A N 1
ATOM 811 C CA . VAL A 1 107 ? -15.851 -11.447 65.652 1.00 65.06 107 VAL A CA 1
ATOM 812 C C . VAL A 1 107 ? -14.798 -12.183 66.483 1.00 65.06 107 VAL A C 1
ATOM 814 O O . VAL A 1 107 ? -14.216 -11.629 67.413 1.00 65.06 107 VAL A O 1
ATOM 817 N N . VAL A 1 108 ? -14.512 -13.440 66.125 1.00 70.38 108 VAL A N 1
ATOM 818 C CA . VAL A 1 108 ? -13.431 -14.235 66.734 1.00 70.38 108 VAL A CA 1
ATOM 819 C C . VAL A 1 108 ? -12.178 -14.150 65.866 1.00 70.38 108 VAL A C 1
ATOM 821 O O . VAL A 1 108 ? -12.168 -14.595 64.719 1.00 70.38 108 VAL A O 1
ATOM 824 N N . MET A 1 109 ? -11.105 -13.582 66.418 1.00 64.75 109 MET A N 1
ATOM 825 C CA . MET A 1 109 ? -9.827 -13.431 65.723 1.00 64.75 109 MET A CA 1
ATOM 826 C C . MET A 1 109 ? -8.964 -14.683 65.912 1.00 64.75 109 MET A C 1
ATOM 828 O O . MET A 1 109 ? -8.474 -14.953 67.010 1.00 64.75 109 MET A O 1
ATOM 832 N N . VAL A 1 110 ? -8.769 -15.447 64.838 1.00 67.00 110 VAL A N 1
ATOM 833 C CA . VAL A 1 110 ? -7.884 -16.620 64.838 1.00 67.00 110 VAL A CA 1
ATOM 834 C C . VAL A 1 110 ? -6.479 -16.161 64.443 1.00 67.00 110 VAL A C 1
ATOM 836 O O . VAL A 1 110 ? -6.298 -15.549 63.391 1.00 67.00 110 VAL A O 1
ATOM 839 N N . ARG A 1 111 ? -5.490 -16.399 65.311 1.00 62.69 111 ARG A N 1
ATOM 840 C CA . ARG A 1 111 ? -4.072 -16.141 65.007 1.00 62.69 111 ARG A CA 1
ATOM 841 C C . ARG A 1 111 ? -3.519 -17.309 64.173 1.00 62.69 111 ARG A C 1
ATOM 843 O O . ARG A 1 111 ? -3.953 -18.432 64.430 1.00 62.69 111 ARG A O 1
ATOM 850 N N . PRO A 1 112 ? -2.637 -17.039 63.192 1.00 66.12 112 PRO A N 1
ATOM 851 C CA . PRO A 1 112 ? -2.102 -18.052 62.282 1.00 66.12 112 PRO A CA 1
ATOM 852 C C . PRO A 1 112 ? -1.280 -19.127 62.998 1.00 66.12 112 PRO A C 1
ATOM 854 O O . PRO A 1 112 ? -0.696 -18.816 64.064 1.00 66.12 112 PRO A O 1
#

Sequence (112 aa):
MSGRGDTPPHVRGAPRAARGIGLTRAEAIGVTVLLALLLVSALGVAYSKHVSRRLFVELQGLQRVHDQLSEDWGRLLLEQSTWGTHGRVESEARERLGMVLPSPDAVVMVRP

Secondary structure (DSSP, 8-state):
------PPP---------------HHHHHHHHHHHHHHHHHHHHHHHHHHHHHHHHHHHHHHHHHHHHHHHHHHHHHHHHHTTSSSHHHHHHHHHHH---PPPGGG------

Solvent-accessible surface area (backbone atoms only — not comparable to full-atom values): 7056 Å² total; per-residue (Å²): 135,82,89,82,85,85,73,80,86,78,80,76,77,73,81,78,75,74,74,68,86,73,71,47,72,67,56,52,49,54,52,52,51,52,50,50,52,51,50,53,49,54,52,49,52,53,50,51,53,51,52,52,52,52,55,50,53,53,52,52,52,55,48,50,53,53,51,53,54,49,52,54,49,51,51,51,48,57,62,41,64,76,62,69,78,56,67,62,64,52,49,49,37,33,72,76,66,64,57,68,89,76,57,84,91,72,69,81,84,79,78,134

pLDDT: mean 78.65, std 14.27, range [48.06, 98.25]